Protein AF-A0A934MIV7-F1 (afdb_monomer_lite)

Radius of gyration: 16.04 Å; chains: 1; bounding box: 39×27×40 Å

Organism: NCBI:txid1964209

InterPro domains:
  IPR012337 Ribonuclease H-like superfamily [SSF53098] (15-92)
  IPR036397 Ribonuclease H superfamily [G3DSA:3.30.420.10] (8-99)

Sequence (103 aa):
MNDTTRQLVNTRPAYFLDFEASSLASNSWPVEIGIARVVDGAVVTESQLIKPHPSWEEAAWSSESAEVHGLSRSILDAEGLEASEVAKWFKERNIGLAISDAP

Secondary structure (DSSP, 8-state):
--HHHHHHHHHS-EEEEEEEES-SSTT--EEEEEEEEEETTEEEEEEEEBPPPTTS-GGG--HHHHHHHT--HHHHHHHPBPHHHHHHHHHHH-SSEEEES--

Foldseek 3Di:
DDPVVVVQCVQAPEKEKDFQWQAPDPLIDTQKIKIWTDDPNDIDIDMFGEADDPPRDPVSGDPVSCVVVVHDNVCSVVGHDHPVVVVVVVVVVHSHHYDYPPD

pLDDT: mean 91.6, std 11.23, range [56.09, 98.75]

Structure (mmCIF, N/CA/C/O backbone):
data_AF-A0A934MIV7-F1
#
_entry.id   AF-A0A934MIV7-F1
#
loop_
_atom_site.group_PDB
_atom_site.id
_atom_site.type_symbol
_atom_site.label_atom_id
_atom_site.label_alt_id
_atom_site.label_comp_id
_atom_site.label_asym_id
_atom_site.label_entity_id
_atom_site.label_seq_id
_atom_site.pdbx_PDB_ins_code
_atom_site.Cartn_x
_atom_site.Cartn_y
_atom_site.Cartn_z
_atom_site.occupancy
_atom_site.B_iso_or_equiv
_atom_site.auth_seq_id
_atom_site.auth_comp_id
_atom_site.auth_asym_id
_atom_site.auth_atom_id
_atom_site.pdbx_PDB_model_num
ATOM 1 N N . MET A 1 1 ? -19.098 18.165 20.132 1.00 56.09 1 MET A N 1
ATOM 2 C CA . MET A 1 1 ? -19.561 16.937 19.445 1.00 56.09 1 MET A CA 1
ATOM 3 C C . MET A 1 1 ? -20.618 16.292 20.316 1.00 56.09 1 MET A C 1
ATOM 5 O O . MET A 1 1 ? -20.404 16.243 21.520 1.00 56.09 1 MET A O 1
ATOM 9 N N . ASN A 1 2 ? -21.749 15.878 19.746 1.00 63.50 2 ASN A N 1
ATOM 10 C CA . ASN A 1 2 ? -22.783 15.162 20.496 1.00 63.50 2 ASN A CA 1
ATOM 11 C C . ASN A 1 2 ? -22.368 13.691 20.713 1.00 63.50 2 ASN A C 1
ATOM 13 O O . ASN A 1 2 ? -21.462 13.190 20.036 1.00 63.50 2 ASN A O 1
ATOM 17 N N . ASP A 1 3 ? -23.011 13.012 21.665 1.00 68.44 3 ASP A N 1
ATOM 18 C CA . ASP A 1 3 ? -22.680 11.623 22.018 1.00 68.44 3 ASP A CA 1
ATOM 19 C C . ASP A 1 3 ? -22.820 10.663 20.829 1.00 68.44 3 ASP A C 1
ATOM 21 O O . ASP A 1 3 ? -22.015 9.748 20.677 1.00 68.44 3 ASP A O 1
ATOM 25 N N . THR A 1 4 ? -23.750 10.931 19.909 1.00 65.00 4 THR A N 1
ATOM 26 C CA . THR A 1 4 ? -23.949 10.144 18.684 1.00 65.00 4 THR A CA 1
ATOM 27 C C . THR A 1 4 ? -22.747 10.211 17.735 1.00 65.00 4 THR A C 1
ATOM 29 O O . THR A 1 4 ? -22.336 9.185 17.195 1.00 65.00 4 THR A O 1
ATOM 32 N N . THR A 1 5 ? -22.129 11.386 17.549 1.00 61.44 5 THR A N 1
ATOM 33 C CA . THR A 1 5 ? -20.914 11.525 16.728 1.00 61.44 5 THR A CA 1
ATOM 34 C C . THR A 1 5 ? -19.729 10.796 17.358 1.00 61.44 5 THR A C 1
ATOM 36 O O . THR A 1 5 ? -19.007 10.100 16.650 1.00 61.44 5 THR A O 1
ATOM 39 N N . ARG A 1 6 ? -19.540 10.886 18.683 1.00 61.28 6 ARG A N 1
ATOM 40 C CA . ARG A 1 6 ? -18.482 10.123 19.375 1.00 61.28 6 ARG A CA 1
ATOM 41 C C . ARG A 1 6 ? -18.693 8.612 19.254 1.00 61.28 6 ARG A C 1
ATOM 43 O O . ARG A 1 6 ? -17.736 7.876 19.037 1.00 61.28 6 ARG A O 1
ATOM 50 N N . GLN A 1 7 ? -19.939 8.155 19.339 1.00 60.09 7 GLN A N 1
ATOM 51 C CA . GLN A 1 7 ? -20.283 6.740 19.224 1.00 60.09 7 GLN A CA 1
ATOM 52 C C . GLN A 1 7 ? -20.075 6.193 17.799 1.00 60.09 7 GLN A C 1
ATOM 54 O O . GLN A 1 7 ? -19.609 5.067 17.645 1.00 60.09 7 GLN A O 1
ATOM 59 N N . LEU A 1 8 ? -20.345 6.989 16.757 1.00 60.47 8 LEU A N 1
ATOM 60 C CA . LEU A 1 8 ? -20.037 6.633 15.363 1.00 60.47 8 LEU A CA 1
ATOM 61 C C . LEU A 1 8 ? -18.528 6.500 15.117 1.00 60.47 8 LEU A C 1
ATOM 63 O O . LEU A 1 8 ? -18.098 5.508 14.535 1.00 60.47 8 LEU A O 1
ATOM 67 N N . VAL A 1 9 ? -17.720 7.445 15.610 1.00 60.66 9 VAL A N 1
ATOM 68 C CA . VAL A 1 9 ? -16.250 7.390 15.478 1.00 60.66 9 VAL A CA 1
ATOM 69 C C . VAL A 1 9 ? -15.669 6.181 16.221 1.00 60.66 9 VAL A C 1
ATOM 71 O O . VAL A 1 9 ? -14.772 5.521 15.706 1.00 60.66 9 VAL A O 1
ATOM 74 N N . ASN A 1 10 ? -16.226 5.828 17.383 1.00 65.88 10 ASN A N 1
ATOM 75 C CA . ASN A 1 10 ? -15.777 4.664 18.153 1.00 65.88 10 ASN A CA 1
ATOM 76 C C . ASN A 1 10 ? -16.236 3.314 17.572 1.00 65.88 10 ASN A C 1
ATOM 78 O O . ASN A 1 10 ? -15.630 2.292 17.877 1.00 65.88 10 ASN A O 1
ATOM 82 N N . THR A 1 11 ? -17.298 3.278 16.759 1.00 71.81 11 THR A N 1
ATOM 83 C CA . THR A 1 11 ? -17.816 2.033 16.151 1.00 71.81 11 THR A CA 1
ATOM 84 C C . THR A 1 11 ? -17.344 1.818 14.715 1.00 71.81 11 THR A C 1
ATOM 86 O O . THR A 1 11 ? -17.382 0.689 14.231 1.00 71.81 11 THR A O 1
ATOM 89 N N . ARG A 1 12 ? -16.889 2.878 14.035 1.00 81.06 12 ARG A N 1
ATOM 90 C CA . ARG A 1 12 ? -16.282 2.844 12.698 1.00 81.06 12 ARG A CA 1
ATOM 91 C C . ARG A 1 12 ? -15.131 3.855 12.632 1.00 81.06 12 ARG A C 1
ATOM 93 O O . ARG A 1 12 ? -15.333 4.967 12.140 1.00 81.06 12 ARG A O 1
ATOM 100 N N . PRO A 1 13 ? -13.938 3.500 13.135 1.00 88.75 13 PRO A N 1
ATOM 101 C CA . PRO A 1 13 ? -12.791 4.398 13.093 1.00 88.75 13 PRO A CA 1
ATOM 102 C C . PRO A 1 13 ? -12.378 4.700 11.648 1.00 88.75 13 PRO A C 1
ATOM 104 O O . PRO A 1 13 ? -12.557 3.874 10.750 1.00 88.75 13 PRO A O 1
ATOM 107 N N . ALA A 1 14 ? -11.816 5.886 11.432 1.00 92.31 14 ALA A N 1
ATOM 108 C CA . ALA A 1 14 ? -11.187 6.232 10.166 1.00 92.31 14 ALA A CA 1
ATOM 109 C C . ALA A 1 14 ? -9.770 5.647 10.105 1.00 92.31 14 ALA A C 1
ATOM 111 O O . ALA A 1 14 ? -8.996 5.769 11.057 1.00 92.31 14 ALA A O 1
ATOM 112 N N . TYR A 1 15 ? -9.457 5.042 8.967 1.00 95.38 15 TYR A N 1
ATOM 113 C CA . TYR A 1 15 ? -8.126 4.632 8.555 1.00 95.38 15 TYR A CA 1
ATOM 114 C C . TYR A 1 15 ? -7.685 5.557 7.429 1.00 95.38 15 TYR A C 1
ATOM 116 O O . TYR A 1 15 ? -8.352 5.615 6.398 1.00 95.38 15 TYR A O 1
ATOM 124 N N . PHE A 1 16 ? -6.585 6.271 7.636 1.00 95.75 16 PHE A N 1
ATOM 125 C CA . PHE A 1 16 ? -5.944 7.083 6.606 1.00 95.75 16 PHE A CA 1
ATOM 126 C C . PHE A 1 16 ? -4.910 6.222 5.899 1.00 95.75 16 PHE A C 1
ATOM 128 O O . PHE A 1 16 ? -4.112 5.569 6.571 1.00 95.75 16 PHE A O 1
ATOM 135 N N . LEU A 1 17 ? -4.989 6.172 4.578 1.00 96.44 17 LEU A N 1
ATOM 136 C CA . LEU A 1 17 ? -4.142 5.367 3.715 1.00 96.44 17 LEU A CA 1
ATOM 137 C C . LEU A 1 17 ? -3.309 6.303 2.858 1.00 96.44 17 LEU A C 1
ATOM 139 O O . LEU A 1 17 ? -3.857 7.236 2.273 1.00 96.44 17 LEU A O 1
ATOM 143 N N . ASP A 1 18 ? -2.036 5.974 2.752 1.00 95.69 18 ASP A N 1
ATOM 144 C CA . ASP A 1 18 ? -1.081 6.599 1.850 1.00 95.69 18 ASP A CA 1
ATOM 145 C C . ASP A 1 18 ? -0.399 5.497 1.034 1.00 95.69 18 ASP A C 1
ATOM 147 O O . ASP A 1 18 ? -0.152 4.403 1.556 1.00 95.69 18 ASP A O 1
ATOM 151 N N . PHE A 1 19 ? -0.160 5.753 -0.247 1.00 95.62 19 PHE A N 1
ATOM 152 C CA . PHE A 1 19 ? 0.458 4.791 -1.152 1.00 95.62 19 PHE A CA 1
ATOM 153 C C . PHE A 1 19 ? 1.639 5.427 -1.853 1.00 95.62 19 PHE A C 1
ATOM 155 O O . PHE A 1 19 ? 1.485 6.401 -2.587 1.00 95.62 19 PHE A O 1
ATOM 162 N N . GLU A 1 20 ? 2.782 4.766 -1.741 1.00 96.56 20 GLU A N 1
ATOM 163 C CA . GLU A 1 20 ? 3.925 5.093 -2.574 1.00 96.56 20 GLU A CA 1
ATOM 164 C C . GLU A 1 20 ? 3.806 4.359 -3.910 1.00 96.56 20 GLU A C 1
ATOM 166 O O . GLU A 1 20 ? 3.341 3.212 -3.979 1.00 96.56 20 GLU A O 1
ATOM 171 N N . ALA A 1 21 ? 4.239 5.011 -4.987 1.00 96.56 21 ALA A N 1
ATOM 172 C CA . ALA A 1 21 ? 4.097 4.509 -6.349 1.00 96.56 21 ALA A CA 1
ATOM 173 C C . ALA A 1 21 ? 5.455 4.258 -7.013 1.00 96.56 21 ALA A C 1
ATOM 175 O O . ALA A 1 21 ? 6.454 4.917 -6.736 1.00 96.56 21 ALA A O 1
ATOM 176 N N . SER A 1 22 ? 5.479 3.329 -7.965 1.00 97.94 22 SER A N 1
ATOM 177 C CA . SER A 1 22 ? 6.676 3.001 -8.743 1.00 97.94 22 SER A CA 1
ATOM 178 C C . SER A 1 22 ? 7.175 4.166 -9.599 1.00 97.94 22 SER A C 1
ATOM 180 O O . SER A 1 22 ? 8.355 4.213 -9.943 1.00 97.94 22 SER A O 1
ATOM 182 N N . SER A 1 23 ? 6.278 5.078 -9.987 1.00 97.38 23 SER A N 1
ATOM 183 C CA . SER A 1 23 ? 6.566 6.306 -10.726 1.00 97.38 23 SER A CA 1
ATOM 184 C C . SER A 1 23 ? 5.371 7.269 -10.708 1.00 97.38 23 SER A C 1
ATOM 186 O O . SER A 1 23 ? 4.280 6.927 -10.255 1.00 97.38 23 SER A O 1
ATOM 188 N N . LEU A 1 24 ? 5.558 8.466 -11.275 1.00 95.06 24 LEU A N 1
ATOM 189 C CA . LEU A 1 24 ? 4.484 9.434 -11.545 1.00 95.06 24 LEU A CA 1
ATOM 190 C C . LEU A 1 24 ? 3.693 9.137 -12.837 1.00 95.06 24 LEU A C 1
ATOM 192 O O . LEU A 1 24 ? 2.818 9.916 -13.218 1.00 95.06 24 LEU A O 1
ATOM 196 N N . ALA A 1 25 ? 4.025 8.063 -13.561 1.00 94.19 25 ALA A N 1
ATOM 197 C CA . ALA A 1 25 ? 3.347 7.710 -14.803 1.00 94.19 25 ALA A CA 1
ATOM 198 C C . ALA A 1 25 ? 1.956 7.114 -14.532 1.00 94.19 25 ALA A C 1
ATOM 200 O O . ALA A 1 25 ? 1.700 6.543 -13.479 1.00 94.19 25 ALA A O 1
ATOM 201 N N . SER A 1 26 ? 1.050 7.194 -15.507 1.00 92.06 26 SER A N 1
ATOM 202 C CA . SER A 1 26 ? -0.314 6.661 -15.364 1.00 92.06 26 SER A CA 1
ATOM 203 C C . SER A 1 26 ? -0.390 5.132 -15.305 1.00 92.06 26 SER A C 1
ATOM 205 O O . SER A 1 26 ? -1.415 4.593 -14.899 1.00 92.06 26 SER A O 1
ATOM 207 N N . ASN A 1 27 ? 0.664 4.434 -15.732 1.00 94.44 27 ASN A N 1
ATOM 208 C CA . ASN A 1 27 ? 0.821 2.984 -15.615 1.00 94.44 27 ASN A CA 1
ATOM 209 C C . ASN A 1 27 ? 1.648 2.576 -14.380 1.00 94.44 27 ASN A C 1
ATOM 211 O O . ASN A 1 27 ? 2.113 1.436 -14.321 1.00 94.44 27 ASN A O 1
ATOM 215 N N . SER A 1 28 ? 1.865 3.489 -13.424 1.00 96.12 28 SER A N 1
ATOM 216 C CA . SER A 1 28 ? 2.547 3.167 -12.173 1.00 96.12 28 SER A CA 1
ATOM 217 C C . SER A 1 28 ? 1.752 2.167 -11.334 1.00 96.12 28 SER A C 1
ATOM 219 O O . SER A 1 28 ? 0.562 1.915 -11.546 1.00 96.12 28 SER A O 1
ATOM 221 N N . TRP A 1 29 ? 2.445 1.551 -10.388 1.00 97.12 29 TRP A N 1
ATOM 222 C CA . TRP A 1 29 ? 1.900 0.527 -9.508 1.00 97.12 29 TRP A CA 1
ATOM 223 C C . TRP A 1 29 ? 2.382 0.760 -8.071 1.00 97.12 29 TRP A C 1
ATOM 225 O O . TRP A 1 29 ? 3.422 1.393 -7.873 1.00 97.12 29 TRP A O 1
ATOM 235 N N . PRO A 1 30 ? 1.626 0.306 -7.056 1.00 97.06 30 PRO A N 1
ATOM 236 C CA . PRO A 1 30 ? 1.931 0.625 -5.667 1.00 97.06 30 PRO A CA 1
ATOM 237 C C . PRO A 1 30 ? 3.140 -0.176 -5.165 1.00 97.06 30 PRO A C 1
ATOM 239 O O . PRO A 1 30 ? 3.265 -1.366 -5.465 1.00 97.06 30 PRO A O 1
ATOM 242 N N . VAL A 1 31 ? 4.010 0.475 -4.390 1.00 97.94 31 VAL A N 1
ATOM 243 C CA . VAL A 1 31 ? 5.250 -0.111 -3.838 1.00 97.94 31 VAL A CA 1
ATOM 244 C C . VAL A 1 31 ? 5.219 -0.227 -2.315 1.00 97.94 31 VAL A C 1
ATOM 246 O O . VAL A 1 31 ? 5.884 -1.091 -1.750 1.00 97.94 31 VAL A O 1
ATOM 249 N N . GLU A 1 32 ? 4.410 0.594 -1.650 1.00 98.25 32 GLU A N 1
ATOM 250 C CA . GLU A 1 32 ? 4.154 0.554 -0.211 1.00 98.25 32 GLU A CA 1
ATOM 251 C C . GLU A 1 32 ? 2.724 1.038 0.064 1.00 98.25 32 GLU A C 1
ATOM 253 O O . GLU A 1 32 ? 2.183 1.857 -0.679 1.00 98.25 32 GLU A O 1
ATOM 258 N N . ILE A 1 33 ? 2.114 0.528 1.134 1.00 97.88 33 ILE A N 1
ATOM 259 C CA . ILE A 1 33 ? 0.944 1.142 1.767 1.00 97.88 33 ILE A CA 1
ATOM 260 C C . ILE A 1 33 ? 1.287 1.532 3.204 1.00 97.88 33 ILE A C 1
ATOM 262 O O . ILE A 1 33 ? 1.696 0.684 4.000 1.00 97.88 33 ILE A O 1
ATOM 266 N N . GLY A 1 34 ? 1.054 2.791 3.556 1.00 97.25 34 GLY A N 1
ATOM 267 C CA . GLY A 1 34 ? 1.014 3.277 4.931 1.00 97.25 34 GLY A CA 1
ATOM 268 C C . GLY A 1 34 ? -0.426 3.366 5.430 1.00 97.25 34 GLY A C 1
ATOM 269 O O . GLY A 1 34 ? -1.318 3.804 4.704 1.00 97.25 34 GLY A O 1
ATOM 270 N N . ILE A 1 35 ? -0.677 2.963 6.678 1.00 97.19 35 ILE A N 1
ATOM 271 C CA . ILE A 1 35 ? -1.966 3.175 7.346 1.00 97.19 35 ILE A CA 1
ATOM 272 C C . ILE A 1 35 ? -1.784 3.907 8.670 1.00 97.19 35 ILE A C 1
ATOM 274 O O . ILE A 1 35 ? -0.885 3.592 9.448 1.00 97.19 35 ILE A O 1
ATOM 278 N N . ALA A 1 36 ? -2.688 4.841 8.962 1.00 96.56 36 ALA A N 1
ATOM 279 C CA . ALA A 1 36 ? -2.757 5.543 10.238 1.00 96.56 36 ALA A CA 1
ATOM 280 C C . ALA A 1 36 ? -4.181 5.520 10.811 1.00 96.56 36 ALA A C 1
ATOM 282 O O . ALA A 1 36 ? -5.167 5.697 10.0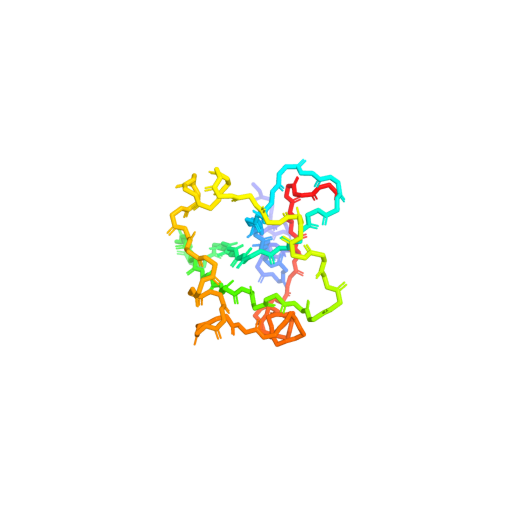92 1.00 96.56 36 ALA A O 1
ATOM 283 N N . ARG A 1 37 ? -4.297 5.334 12.129 1.00 94.31 37 ARG A N 1
ATOM 284 C CA . ARG A 1 37 ? -5.561 5.435 12.883 1.00 94.31 37 ARG A CA 1
ATOM 285 C C . ARG A 1 37 ? -5.334 6.069 14.252 1.00 94.31 37 ARG A C 1
ATOM 287 O O . ARG A 1 37 ? -4.2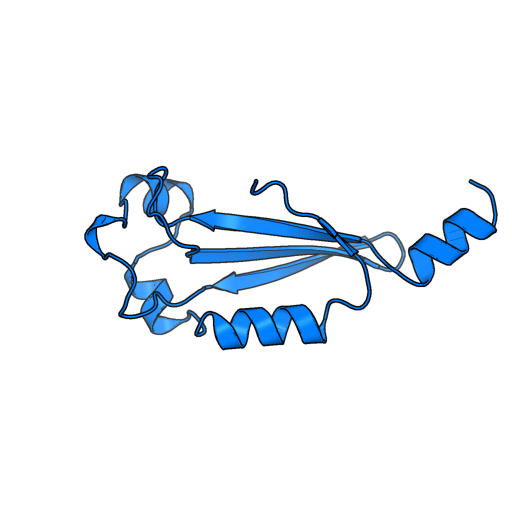25 6.024 14.777 1.00 94.31 37 ARG A O 1
ATOM 294 N N . VAL A 1 38 ? -6.393 6.599 14.861 1.00 91.88 38 VAL A N 1
ATOM 295 C CA . VAL A 1 38 ? -6.357 7.075 16.254 1.00 91.88 38 VAL A CA 1
ATOM 296 C C . VAL A 1 38 ? -6.904 5.991 17.180 1.00 91.88 38 VAL A C 1
ATOM 298 O O . VAL A 1 38 ? -8.038 5.550 17.008 1.00 91.88 38 VAL A O 1
ATOM 301 N N . VAL A 1 39 ? -6.113 5.583 18.172 1.00 88.31 39 VAL A N 1
ATOM 302 C CA . VAL A 1 39 ? -6.498 4.648 19.240 1.00 88.31 39 VAL A CA 1
ATOM 303 C C . VAL A 1 39 ? -6.193 5.317 20.574 1.00 88.31 39 VAL A C 1
ATOM 305 O O . VAL A 1 39 ? -5.070 5.759 20.795 1.00 88.31 39 VAL A O 1
ATOM 308 N N . ASP A 1 40 ? -7.201 5.456 21.437 1.00 88.69 40 ASP A N 1
ATOM 309 C CA . ASP A 1 40 ? -7.074 6.063 22.773 1.00 88.69 40 ASP A CA 1
ATOM 310 C C . ASP A 1 40 ? -6.375 7.438 22.788 1.00 88.69 40 ASP A C 1
ATOM 312 O O . ASP A 1 40 ? -5.637 7.789 23.706 1.00 88.69 40 ASP A O 1
ATOM 316 N N . GLY A 1 41 ? -6.619 8.244 21.748 1.00 87.88 41 GLY A N 1
ATOM 317 C CA . GLY A 1 41 ? -6.041 9.583 21.604 1.00 87.88 41 GLY A CA 1
ATOM 318 C C . GLY A 1 41 ? -4.607 9.618 21.065 1.00 87.88 41 GLY A C 1
ATOM 319 O O . GLY A 1 41 ? -4.061 10.709 20.917 1.00 87.88 41 GLY A O 1
ATOM 320 N N . ALA A 1 42 ? -4.016 8.469 20.730 1.00 92.25 42 ALA A N 1
ATOM 321 C CA . ALA A 1 42 ? -2.711 8.362 20.082 1.00 92.25 42 ALA A CA 1
ATOM 322 C C . ALA A 1 42 ? -2.846 7.922 18.617 1.00 92.25 42 ALA A C 1
ATOM 324 O O . ALA A 1 42 ? -3.736 7.146 18.269 1.00 92.25 42 ALA A O 1
ATOM 325 N N . VAL A 1 43 ? -1.947 8.404 17.756 1.00 94.88 43 VAL A N 1
ATOM 326 C CA . VAL A 1 43 ? -1.839 7.919 16.374 1.00 94.88 43 VAL A CA 1
ATOM 327 C C . VAL A 1 43 ? -1.038 6.621 16.373 1.00 94.88 43 VAL A C 1
ATOM 329 O O . VAL A 1 43 ? 0.065 6.570 16.912 1.00 94.88 43 VAL A O 1
ATOM 332 N N . VAL A 1 44 ? -1.597 5.583 15.760 1.00 95.12 44 VAL A N 1
ATOM 333 C CA . VAL A 1 44 ? -0.929 4.307 15.498 1.00 95.12 44 VAL A CA 1
ATOM 334 C C . VAL A 1 44 ? -0.751 4.176 13.995 1.00 95.12 44 VAL A C 1
ATOM 336 O O . VAL A 1 44 ? -1.732 4.308 13.256 1.00 95.12 44 VAL A O 1
ATOM 339 N N . THR A 1 45 ? 0.480 3.910 13.566 1.00 96.94 45 THR A N 1
ATOM 340 C CA . THR A 1 45 ? 0.838 3.703 12.162 1.00 96.94 45 THR A CA 1
ATOM 341 C C . THR A 1 45 ? 1.393 2.302 11.936 1.00 96.94 45 THR A C 1
ATOM 343 O O . THR A 1 45 ? 2.056 1.732 12.802 1.00 96.94 45 THR A O 1
ATOM 346 N N . GLU A 1 46 ? 1.104 1.740 10.769 1.00 97.50 46 GLU A N 1
ATOM 347 C CA . GLU A 1 46 ? 1.674 0.484 10.274 1.00 97.50 46 GLU A CA 1
ATOM 348 C C . GLU A 1 46 ? 1.903 0.647 8.760 1.00 97.50 46 GLU A C 1
ATOM 350 O O . GLU A 1 46 ? 1.173 1.405 8.121 1.00 97.50 46 GLU A O 1
ATOM 355 N N . SER A 1 47 ? 2.870 -0.054 8.169 1.00 97.94 47 SER A N 1
ATOM 356 C CA . SER A 1 47 ? 3.043 -0.083 6.711 1.00 97.94 47 SER A CA 1
ATOM 357 C C . SER A 1 47 ? 3.392 -1.479 6.205 1.00 97.94 47 SER A C 1
ATOM 359 O O . SER A 1 47 ? 3.723 -2.371 6.994 1.00 97.94 47 SER A O 1
ATOM 361 N N . GLN A 1 48 ? 3.243 -1.681 4.896 1.00 98.56 48 GLN A N 1
ATOM 362 C CA . GLN A 1 48 ? 3.696 -2.879 4.196 1.00 98.56 48 GLN A CA 1
ATOM 363 C C . GLN A 1 48 ? 4.260 -2.533 2.826 1.00 98.56 48 GLN A C 1
ATOM 365 O O . GLN A 1 48 ? 3.600 -1.852 2.039 1.00 98.56 48 GLN A O 1
ATOM 370 N N . LEU A 1 49 ? 5.422 -3.108 2.515 1.00 98.69 49 LEU A N 1
ATOM 371 C CA . LEU A 1 49 ? 5.963 -3.122 1.162 1.00 98.69 49 LEU A CA 1
ATOM 372 C C . LEU A 1 49 ? 5.145 -4.061 0.270 1.00 98.69 49 LEU A C 1
ATOM 374 O O . LEU A 1 49 ? 4.717 -5.143 0.689 1.00 98.69 49 LEU A O 1
ATOM 378 N N . ILE A 1 50 ? 4.955 -3.649 -0.979 1.00 98.69 50 ILE A N 1
ATOM 379 C CA . ILE A 1 50 ? 4.212 -4.390 -1.993 1.00 98.69 50 ILE A CA 1
ATOM 380 C C . ILE A 1 50 ? 5.208 -4.909 -3.020 1.00 98.69 50 ILE A C 1
ATOM 382 O O . ILE A 1 50 ? 5.908 -4.150 -3.693 1.00 98.69 50 ILE A O 1
ATOM 386 N N . LYS A 1 51 ? 5.256 -6.231 -3.148 1.00 98.62 51 LYS A N 1
ATOM 387 C CA . LYS A 1 51 ? 6.066 -6.892 -4.159 1.00 98.62 51 LYS A CA 1
ATOM 388 C C . LYS A 1 51 ? 5.4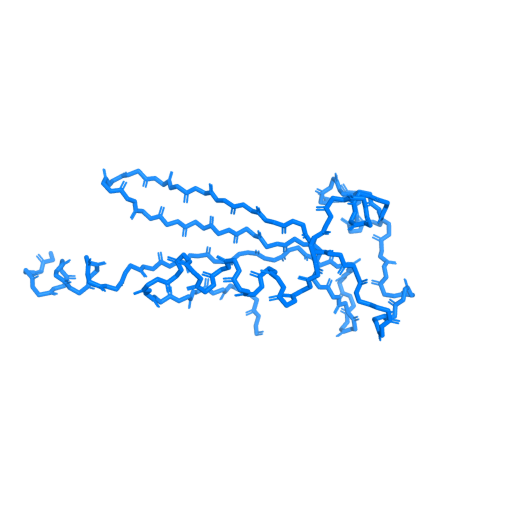42 -6.697 -5.544 1.00 98.62 51 LYS A C 1
ATOM 390 O O . LYS A 1 51 ? 4.227 -6.885 -5.684 1.00 98.62 51 LYS A O 1
ATOM 395 N N . PRO A 1 52 ? 6.233 -6.369 -6.582 1.00 97.88 52 PRO A N 1
ATOM 396 C CA . PRO A 1 52 ? 5.674 -6.095 -7.896 1.00 97.88 52 PRO A CA 1
ATOM 397 C C . PRO A 1 52 ? 5.104 -7.360 -8.524 1.00 97.88 52 PRO A C 1
ATOM 399 O O . PRO A 1 52 ? 5.781 -8.386 -8.628 1.00 97.88 52 PRO A O 1
ATOM 402 N N . HIS A 1 53 ? 3.847 -7.293 -8.958 1.00 97.62 53 HIS A N 1
ATOM 403 C CA . HIS A 1 53 ? 3.216 -8.418 -9.630 1.00 97.62 53 HIS A CA 1
ATOM 404 C C . HIS A 1 53 ? 3.862 -8.640 -11.012 1.00 97.62 53 HIS A C 1
ATOM 406 O O . HIS A 1 53 ? 4.093 -7.668 -11.731 1.00 97.62 53 HIS A O 1
ATOM 412 N N . PRO A 1 54 ? 4.072 -9.891 -11.471 1.00 96.25 54 PRO A N 1
ATOM 413 C CA . PRO A 1 54 ? 4.709 -10.166 -12.766 1.00 96.25 54 PRO A CA 1
ATOM 414 C C . PRO A 1 54 ? 4.005 -9.579 -14.001 1.00 96.25 54 PRO A C 1
ATOM 416 O O . PRO A 1 54 ? 4.591 -9.540 -15.079 1.00 96.25 54 PRO A O 1
ATOM 419 N N . SER A 1 55 ? 2.737 -9.174 -13.877 1.00 96.75 55 SER A N 1
ATOM 420 C CA . SER A 1 55 ? 1.986 -8.521 -14.957 1.00 96.75 55 SER A CA 1
ATOM 421 C C . SER A 1 55 ? 2.128 -6.998 -14.978 1.00 96.75 55 SER A C 1
ATOM 423 O O . SER A 1 55 ? 1.538 -6.364 -15.850 1.00 96.75 55 SER A O 1
ATOM 425 N N . TRP A 1 56 ? 2.796 -6.398 -13.992 1.00 96.88 56 TRP A N 1
ATOM 426 C CA . TRP A 1 56 ? 3.054 -4.963 -13.968 1.00 96.88 56 TRP A CA 1
ATOM 427 C C . TRP A 1 56 ? 4.273 -4.643 -14.827 1.00 96.88 56 TRP A C 1
ATOM 429 O O . TRP A 1 56 ? 5.238 -5.404 -14.886 1.00 96.88 56 TRP A O 1
ATOM 439 N N . GLU A 1 57 ? 4.210 -3.523 -15.538 1.00 96.50 57 GLU A N 1
ATOM 440 C CA . GLU A 1 57 ? 5.273 -3.134 -16.453 1.00 96.50 57 GLU A CA 1
ATOM 441 C C . GLU A 1 57 ? 6.488 -2.651 -15.657 1.00 96.50 57 GLU A C 1
ATOM 443 O O . GLU A 1 57 ? 6.447 -1.606 -15.009 1.00 96.50 57 GLU A O 1
ATOM 448 N N . GLU A 1 58 ? 7.603 -3.379 -15.742 1.00 96.19 58 GLU A N 1
ATOM 449 C CA . GLU A 1 58 ? 8.865 -2.965 -15.108 1.00 96.19 58 GLU A CA 1
ATOM 450 C C . GLU A 1 58 ? 9.364 -1.622 -15.676 1.00 96.19 58 GLU A C 1
ATOM 452 O O . GLU A 1 58 ? 10.003 -0.844 -14.979 1.00 96.19 58 GLU A O 1
ATOM 457 N N . ALA A 1 59 ? 8.997 -1.289 -16.921 1.00 96.50 59 ALA A N 1
ATOM 458 C CA . ALA A 1 59 ? 9.272 0.019 -17.519 1.00 96.50 59 ALA A CA 1
ATOM 459 C C . ALA A 1 59 ? 8.573 1.192 -16.797 1.00 96.50 59 ALA A C 1
ATOM 461 O O . ALA A 1 59 ? 8.957 2.339 -17.010 1.00 96.50 59 ALA A O 1
ATOM 462 N N . ALA A 1 60 ? 7.568 0.922 -15.953 1.00 97.31 60 ALA A N 1
ATOM 463 C CA . ALA A 1 60 ? 6.908 1.917 -15.108 1.00 97.31 60 ALA A CA 1
ATOM 464 C C . ALA A 1 60 ? 7.620 2.136 -13.757 1.00 97.31 60 ALA A C 1
ATOM 466 O O . ALA A 1 60 ? 7.125 2.905 -12.926 1.00 97.31 60 ALA A O 1
ATOM 467 N N . TRP A 1 61 ? 8.755 1.469 -13.515 1.00 97.75 61 TRP A N 1
ATOM 468 C CA . TRP A 1 61 ? 9.642 1.757 -12.391 1.00 97.75 61 TRP A CA 1
ATOM 469 C C . TRP A 1 61 ? 10.496 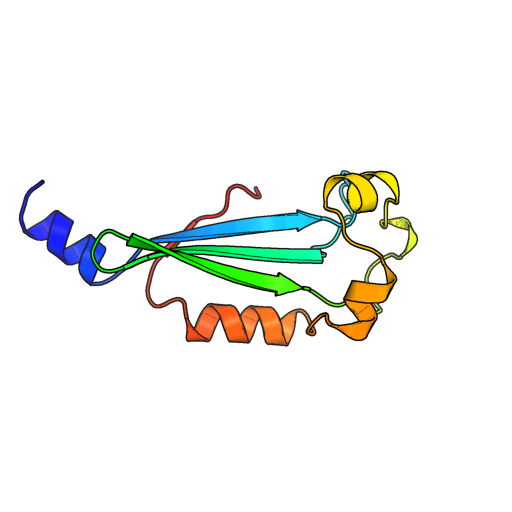2.998 -12.671 1.00 97.75 61 TRP A C 1
ATOM 471 O O . TRP A 1 61 ? 11.182 3.082 -13.691 1.00 97.75 61 TRP A O 1
ATOM 481 N N . SER A 1 62 ? 10.501 3.945 -11.736 1.00 98.31 62 SER A N 1
ATOM 482 C CA . SER A 1 62 ? 11.326 5.149 -11.774 1.00 98.31 62 SER A CA 1
ATOM 483 C C . SER A 1 62 ? 12.359 5.116 -10.656 1.00 98.31 62 SER A C 1
ATOM 485 O O . SER A 1 62 ? 12.014 5.106 -9.476 1.00 98.31 62 SER A O 1
ATOM 487 N N . SER A 1 63 ? 13.644 5.172 -11.014 1.00 97.31 63 SER A N 1
ATOM 488 C CA . SER A 1 63 ? 14.719 5.325 -10.028 1.00 97.31 63 SER A CA 1
ATOM 489 C C . SER A 1 63 ? 14.647 6.656 -9.275 1.00 97.31 63 SER A C 1
ATOM 491 O O . SER A 1 63 ? 15.094 6.723 -8.139 1.00 97.31 63 SER A O 1
ATOM 493 N N . GLU A 1 64 ? 14.077 7.697 -9.889 1.00 98.00 64 GLU A N 1
ATOM 494 C CA . GLU A 1 64 ? 13.863 8.995 -9.240 1.00 98.00 64 GLU A CA 1
ATOM 495 C C . GLU A 1 64 ? 12.785 8.891 -8.154 1.00 98.00 64 GLU A C 1
ATOM 497 O O . GLU A 1 64 ? 13.001 9.334 -7.031 1.00 98.00 64 GLU A O 1
ATOM 502 N N . SER A 1 65 ? 11.657 8.231 -8.444 1.00 97.38 65 SER A N 1
ATOM 503 C CA . SER A 1 65 ? 10.625 7.973 -7.428 1.00 97.38 65 SER A CA 1
ATOM 504 C C . SER A 1 65 ? 11.172 7.082 -6.314 1.00 97.38 65 SER A C 1
ATOM 506 O O . SER A 1 65 ? 11.020 7.393 -5.140 1.00 97.38 65 SER A O 1
ATOM 508 N N . ALA A 1 66 ? 11.905 6.029 -6.671 1.00 97.31 66 ALA A N 1
ATOM 509 C CA . ALA A 1 66 ? 12.584 5.156 -5.719 1.00 97.31 66 ALA A CA 1
ATOM 510 C C . ALA A 1 66 ? 13.518 5.921 -4.759 1.00 97.31 66 ALA A C 1
ATOM 512 O O . ALA A 1 66 ? 13.514 5.665 -3.556 1.00 97.31 66 ALA A O 1
ATOM 513 N N . GLU A 1 67 ? 14.287 6.888 -5.272 1.00 97.62 67 GLU A N 1
ATOM 514 C CA . GLU A 1 67 ? 15.151 7.757 -4.466 1.00 97.62 67 GLU A CA 1
ATOM 515 C C . GLU A 1 67 ? 14.343 8.666 -3.530 1.00 97.62 67 GLU A C 1
ATOM 517 O O . GLU A 1 67 ? 14.678 8.765 -2.351 1.00 97.62 67 GLU A O 1
ATOM 522 N N . VAL A 1 68 ? 13.255 9.271 -4.023 1.00 97.06 68 VAL A N 1
ATOM 523 C CA . VAL A 1 68 ? 12.350 10.107 -3.213 1.00 97.06 68 VAL A CA 1
ATOM 524 C C . VAL A 1 68 ? 11.748 9.316 -2.048 1.00 97.06 68 VAL A C 1
ATOM 526 O O . VAL A 1 68 ? 11.723 9.820 -0.926 1.00 97.06 68 VAL A O 1
ATOM 529 N N . HIS A 1 69 ? 11.313 8.079 -2.293 1.00 94.00 69 HIS A N 1
ATOM 530 C CA . HIS A 1 69 ? 10.711 7.214 -1.272 1.00 94.00 69 HIS A CA 1
ATOM 531 C C . HIS A 1 69 ? 11.752 6.493 -0.396 1.00 94.00 69 HIS A C 1
ATOM 533 O O . HIS A 1 69 ? 11.405 5.896 0.619 1.00 94.00 69 HIS A O 1
ATOM 539 N N . GLY A 1 70 ? 13.037 6.513 -0.770 1.00 96.25 70 GLY A N 1
ATOM 540 C CA . GLY A 1 70 ? 14.086 5.765 -0.069 1.00 96.25 70 GLY A CA 1
ATOM 541 C C . GLY A 1 70 ? 13.965 4.241 -0.211 1.00 96.25 70 GLY A C 1
ATOM 542 O O . GLY A 1 70 ? 14.471 3.502 0.635 1.00 96.25 70 GLY A O 1
ATOM 543 N N . LEU A 1 71 ? 13.314 3.760 -1.275 1.00 96.19 71 LEU A N 1
ATOM 544 C CA . LEU A 1 71 ? 13.068 2.341 -1.536 1.00 96.19 71 LEU A CA 1
ATOM 545 C C . LEU A 1 71 ? 13.905 1.858 -2.718 1.00 96.19 71 LEU A C 1
ATOM 547 O O . LEU A 1 71 ? 13.944 2.483 -3.770 1.00 96.19 71 LEU A O 1
ATOM 551 N N . SER A 1 72 ? 14.551 0.700 -2.587 1.00 96.56 72 SER A N 1
ATOM 552 C CA . SER A 1 72 ? 15.234 0.064 -3.722 1.00 96.56 72 SER A CA 1
ATOM 553 C C . SER A 1 72 ? 14.312 -0.936 -4.413 1.00 96.56 72 SER A C 1
ATOM 555 O O . SER A 1 72 ? 13.548 -1.631 -3.753 1.00 96.56 72 SER A O 1
ATOM 557 N N . ARG A 1 73 ? 14.429 -1.115 -5.732 1.00 96.88 73 ARG A N 1
ATOM 558 C CA . ARG A 1 73 ? 13.627 -2.123 -6.452 1.00 96.88 73 ARG A CA 1
ATOM 559 C C . ARG A 1 73 ? 13.774 -3.533 -5.861 1.00 96.88 73 ARG A C 1
ATOM 561 O O . ARG A 1 73 ? 12.807 -4.290 -5.826 1.00 96.88 73 ARG A O 1
ATOM 568 N N . SER A 1 74 ? 14.972 -3.865 -5.379 1.00 97.62 74 SER A N 1
ATOM 569 C CA . SER A 1 74 ? 15.288 -5.163 -4.780 1.00 97.62 74 SER A CA 1
ATOM 570 C C . SER A 1 74 ? 14.658 -5.383 -3.404 1.00 97.62 74 SER A C 1
ATOM 572 O O . SER A 1 74 ? 14.387 -6.532 -3.067 1.00 97.62 74 SER A O 1
ATOM 574 N N . ILE A 1 75 ? 14.411 -4.328 -2.611 1.00 97.94 75 ILE A N 1
ATOM 575 C CA . ILE A 1 75 ? 13.768 -4.497 -1.294 1.00 97.94 75 ILE A CA 1
ATOM 576 C C . ILE A 1 75 ? 12.320 -4.961 -1.452 1.00 97.94 75 ILE A C 1
ATOM 57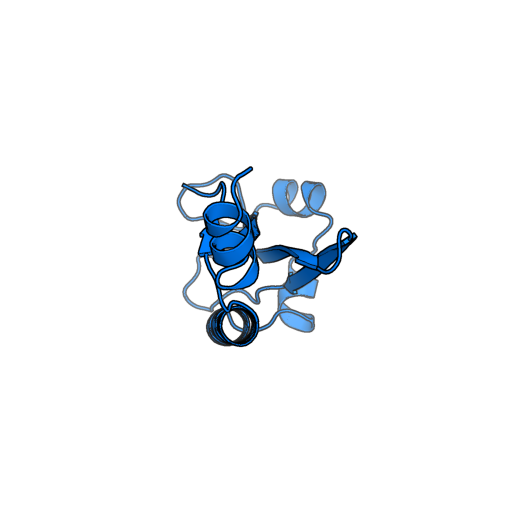8 O O . ILE A 1 75 ? 11.847 -5.774 -0.668 1.00 97.94 75 ILE A O 1
ATOM 582 N N . LEU A 1 76 ? 11.648 -4.536 -2.526 1.00 98.06 76 LEU A N 1
ATOM 583 C CA . LEU A 1 76 ? 10.281 -4.959 -2.819 1.00 98.06 76 LEU A CA 1
ATOM 584 C C . LEU A 1 76 ? 10.198 -6.456 -3.146 1.00 98.06 76 LEU A C 1
ATOM 586 O O . LEU A 1 76 ? 9.231 -7.106 -2.771 1.00 98.06 76 LEU A O 1
ATOM 590 N N . ASP A 1 77 ? 11.216 -7.027 -3.796 1.00 97.19 77 ASP A N 1
ATOM 591 C CA . ASP A 1 77 ? 11.260 -8.473 -4.054 1.00 97.19 77 ASP A CA 1
ATOM 592 C C . ASP A 1 77 ? 11.636 -9.280 -2.806 1.00 97.19 77 ASP A C 1
ATOM 594 O O . ASP A 1 77 ? 11.177 -10.413 -2.646 1.00 97.19 77 A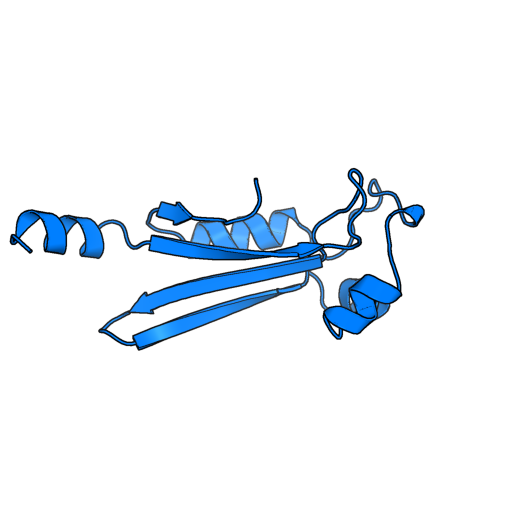SP A O 1
ATOM 598 N N . ALA A 1 78 ? 12.503 -8.722 -1.956 1.00 98.06 78 ALA A N 1
ATOM 599 C CA . ALA A 1 78 ? 13.038 -9.404 -0.782 1.00 98.06 78 ALA A CA 1
ATOM 600 C C . ALA A 1 78 ? 12.082 -9.369 0.420 1.00 98.06 78 ALA A C 1
ATOM 602 O O . ALA A 1 78 ? 11.998 -10.346 1.163 1.00 98.06 78 ALA A O 1
ATOM 603 N N . GLU A 1 79 ? 11.386 -8.250 0.612 1.00 98.25 79 GLU A N 1
ATOM 604 C CA . GLU A 1 79 ? 10.603 -7.952 1.816 1.00 98.25 79 GLU A CA 1
ATOM 605 C C . GLU A 1 79 ? 9.133 -7.637 1.511 1.00 98.25 79 GLU A C 1
ATOM 607 O O . GLU A 1 79 ? 8.296 -7.679 2.414 1.00 98.25 79 GLU A O 1
ATOM 612 N N . GLY A 1 80 ? 8.799 -7.343 0.252 1.00 98.38 80 GLY A N 1
ATOM 613 C CA . GLY A 1 80 ? 7.431 -7.058 -0.153 1.00 98.38 80 GLY A CA 1
ATOM 614 C C . GLY A 1 80 ? 6.529 -8.286 -0.092 1.00 98.38 80 GLY A C 1
ATOM 615 O O . GLY A 1 80 ? 6.925 -9.411 -0.403 1.00 98.38 80 GLY A O 1
ATOM 616 N N . LEU A 1 81 ? 5.273 -8.043 0.269 1.00 98.75 81 LEU A N 1
ATOM 617 C CA . LEU A 1 81 ? 4.207 -9.035 0.199 1.00 98.75 81 LEU A CA 1
ATOM 618 C C . LEU A 1 81 ? 3.481 -8.938 -1.141 1.00 98.75 81 LEU A C 1
ATOM 620 O O . LEU A 1 81 ? 3.406 -7.866 -1.745 1.00 98.75 81 LEU A O 1
ATOM 624 N N . GLU A 1 82 ? 2.886 -10.041 -1.595 1.00 98.50 82 GLU A N 1
ATOM 625 C CA . GLU A 1 82 ? 2.034 -9.992 -2.782 1.00 98.50 82 GLU A CA 1
ATOM 626 C C . GLU A 1 82 ? 0.852 -9.040 -2.524 1.00 98.50 82 GLU A C 1
ATOM 628 O O . GLU A 1 82 ? 0.289 -9.001 -1.424 1.00 98.50 82 GLU A O 1
ATOM 633 N N . ALA A 1 83 ? 0.415 -8.287 -3.537 1.00 98.12 83 ALA A N 1
ATOM 634 C CA . ALA A 1 83 ? -0.639 -7.278 -3.369 1.00 98.12 83 ALA A CA 1
ATOM 635 C C . ALA A 1 83 ? -1.931 -7.847 -2.738 1.00 98.12 83 ALA A C 1
ATOM 637 O O . ALA A 1 83 ? -2.611 -7.178 -1.957 1.00 98.12 83 ALA A O 1
ATOM 638 N N . SER A 1 84 ? -2.259 -9.115 -3.016 1.00 98.06 84 SER A N 1
ATOM 639 C CA . SER A 1 84 ? -3.386 -9.814 -2.387 1.00 98.06 84 SER A CA 1
ATOM 640 C C . SER A 1 84 ? -3.211 -10.037 -0.882 1.00 98.06 84 SER A C 1
ATOM 642 O O . SER A 1 84 ? -4.192 -10.004 -0.135 1.00 98.06 84 SER A O 1
ATOM 644 N N . GLU A 1 85 ? -1.981 -10.275 -0.431 1.00 98.62 85 GLU A N 1
ATOM 645 C CA . GLU A 1 85 ? -1.645 -10.458 0.980 1.00 98.62 85 GLU A CA 1
ATOM 646 C C . GLU A 1 85 ? -1.681 -9.125 1.718 1.00 98.62 85 GLU A C 1
ATOM 648 O O . GLU A 1 85 ? -2.261 -9.057 2.799 1.00 98.62 85 GLU A O 1
ATOM 653 N N . VAL A 1 86 ? -1.187 -8.048 1.101 1.00 98.44 86 VAL A N 1
ATOM 654 C CA . VAL A 1 86 ? -1.315 -6.683 1.636 1.00 98.44 86 VAL A CA 1
ATOM 655 C C . VAL A 1 86 ? -2.785 -6.274 1.753 1.00 98.44 86 VAL A C 1
ATOM 657 O O . VAL A 1 86 ? -3.231 -5.809 2.803 1.00 98.44 86 VAL A O 1
ATOM 660 N N . ALA A 1 87 ? -3.595 -6.539 0.724 1.00 97.25 87 ALA A N 1
ATOM 661 C CA . ALA A 1 87 ? -5.033 -6.283 0.779 1.00 97.25 87 ALA A CA 1
ATOM 662 C C . ALA A 1 87 ? -5.723 -7.089 1.894 1.00 97.25 87 ALA A C 1
ATOM 664 O O . ALA A 1 87 ? -6.645 -6.595 2.549 1.00 97.25 87 ALA A O 1
ATOM 665 N N . LYS A 1 88 ? -5.303 -8.338 2.131 1.00 98.19 88 LYS A N 1
ATOM 666 C CA . LYS A 1 88 ? -5.792 -9.152 3.252 1.00 98.19 88 LYS A CA 1
ATOM 667 C C . LYS A 1 88 ? -5.350 -8.571 4.600 1.00 98.19 88 LYS A C 1
ATOM 669 O O . LYS A 1 88 ? -6.206 -8.374 5.459 1.00 98.19 88 LYS A O 1
ATOM 674 N N . TRP A 1 89 ? -4.070 -8.237 4.748 1.00 97.75 89 TRP A N 1
ATOM 675 C CA . TRP A 1 89 ? -3.481 -7.610 5.933 1.00 97.75 89 TRP A CA 1
ATOM 676 C C . TRP A 1 89 ? -4.227 -6.335 6.342 1.00 97.75 89 TRP A C 1
ATOM 678 O O . TRP A 1 89 ? -4.532 -6.159 7.527 1.00 97.75 89 TRP A O 1
ATOM 688 N N . PHE A 1 90 ? -4.582 -5.490 5.368 1.00 97.00 90 PHE A N 1
ATOM 689 C CA . PHE A 1 90 ? -5.361 -4.280 5.611 1.00 97.00 90 PHE A CA 1
ATOM 690 C C . PHE A 1 90 ? -6.799 -4.604 6.028 1.00 97.00 90 PHE A C 1
ATOM 692 O O . PHE A 1 90 ? -7.279 -4.076 7.029 1.00 97.00 90 PHE A O 1
ATOM 699 N N . LYS A 1 91 ? -7.487 -5.511 5.318 1.00 95.62 91 LYS A N 1
ATOM 700 C CA . LYS A 1 91 ? -8.867 -5.917 5.654 1.00 95.62 91 LYS A CA 1
ATOM 701 C C . LYS A 1 91 ? -8.996 -6.515 7.055 1.00 95.62 91 LYS A C 1
ATOM 703 O O . LYS A 1 91 ? -10.007 -6.295 7.707 1.00 95.62 91 LYS A O 1
ATOM 708 N N . GLU A 1 92 ? -7.997 -7.260 7.521 1.00 95.69 92 GLU A N 1
ATOM 709 C CA . GLU A 1 92 ? -7.990 -7.842 8.871 1.00 95.69 92 GLU A CA 1
ATOM 710 C C . GLU A 1 92 ? -7.859 -6.782 9.978 1.00 95.69 92 GLU A C 1
ATOM 712 O O . GLU A 1 92 ? -8.279 -7.018 11.109 1.00 95.69 92 GLU A O 1
ATOM 717 N N . ARG A 1 93 ? -7.311 -5.604 9.657 1.00 92.62 93 ARG A N 1
ATOM 718 C CA . ARG A 1 93 ? -7.168 -4.467 10.580 1.00 92.62 93 ARG A CA 1
ATOM 719 C C . ARG A 1 93 ? -8.325 -3.483 10.468 1.00 92.62 93 ARG A C 1
ATOM 721 O O . ARG A 1 93 ? -8.774 -2.935 11.474 1.00 92.62 93 ARG A O 1
ATOM 728 N N . ASN A 1 94 ? -8.795 -3.231 9.252 1.00 92.12 94 ASN A N 1
ATOM 729 C CA . ASN A 1 94 ? -9.793 -2.214 8.976 1.00 92.12 94 ASN A CA 1
ATOM 730 C C . ASN A 1 94 ? -11.204 -2.676 9.369 1.00 92.12 94 ASN A C 1
ATOM 732 O O . ASN A 1 94 ? -11.886 -3.377 8.625 1.00 92.12 94 ASN A O 1
ATOM 736 N N . ILE A 1 95 ? -11.663 -2.209 10.528 1.00 89.56 95 ILE A N 1
ATOM 737 C CA . ILE A 1 95 ? -13.034 -2.393 11.029 1.00 89.56 95 ILE A CA 1
ATOM 738 C C . ILE A 1 95 ? -13.943 -1.181 10.751 1.00 89.56 95 ILE A C 1
ATOM 740 O O . ILE A 1 95 ? -15.032 -1.077 11.315 1.00 89.56 95 ILE A O 1
ATOM 744 N N . GLY A 1 96 ? -13.485 -0.223 9.943 1.00 90.81 96 GLY A N 1
ATOM 745 C CA . GLY A 1 96 ? -14.121 1.078 9.790 1.00 90.81 96 GLY A CA 1
ATOM 746 C C . GLY A 1 96 ? -14.065 1.619 8.365 1.00 90.81 96 GLY A C 1
ATOM 747 O O . GLY A 1 96 ? -14.333 0.904 7.400 1.00 90.81 96 GLY A O 1
ATOM 748 N N . LEU A 1 97 ? -13.806 2.919 8.244 1.00 91.69 97 LEU A N 1
ATOM 749 C CA . LEU A 1 97 ? -13.800 3.635 6.969 1.00 91.69 97 LEU A CA 1
ATOM 750 C C . LEU A 1 97 ? -12.362 3.842 6.500 1.00 91.69 97 LEU A C 1
ATOM 752 O O . LEU A 1 97 ? -11.558 4.398 7.240 1.00 91.69 97 LEU A O 1
ATOM 756 N N . ALA A 1 98 ? -12.059 3.425 5.272 1.00 93.81 98 ALA A N 1
ATOM 757 C CA . ALA A 1 98 ? -10.790 3.730 4.618 1.00 93.81 98 ALA A CA 1
ATOM 758 C C . ALA A 1 98 ? -10.895 5.070 3.883 1.00 93.81 98 ALA A C 1
ATOM 760 O O . ALA A 1 98 ? -11.864 5.302 3.158 1.00 93.81 98 ALA A O 1
ATOM 761 N N . ILE A 1 99 ? -9.902 5.930 4.073 1.00 93.94 99 ILE A N 1
ATOM 762 C CA . ILE A 1 99 ? -9.771 7.233 3.429 1.00 93.94 99 ILE A CA 1
ATOM 763 C C . ILE A 1 99 ? -8.382 7.261 2.804 1.00 93.94 99 ILE A C 1
ATOM 765 O O . ILE A 1 99 ? -7.400 7.117 3.524 1.00 93.94 99 ILE A O 1
ATOM 769 N N . SER A 1 100 ? -8.306 7.436 1.491 1.00 91.00 100 SER A N 1
ATOM 770 C CA . SER A 1 100 ? -7.049 7.623 0.768 1.00 91.00 100 SER A CA 1
ATOM 771 C C . SER A 1 100 ? -7.099 8.950 0.023 1.00 91.00 100 SER A C 1
ATOM 773 O O . SER A 1 100 ? -8.183 9.404 -0.353 1.00 91.00 100 SER A O 1
ATOM 775 N N . ASP A 1 101 ? -5.946 9.586 -0.130 1.00 81.38 101 ASP A N 1
ATOM 776 C CA . ASP A 1 101 ? -5.744 10.755 -0.984 1.00 81.38 101 ASP A CA 1
ATOM 777 C C . ASP A 1 101 ? -5.373 10.378 -2.429 1.00 81.38 101 ASP A C 1
ATOM 779 O O . ASP A 1 101 ? -5.419 11.237 -3.312 1.00 81.38 101 ASP A O 1
ATOM 783 N N . ALA A 1 102 ? -5.086 9.096 -2.683 1.00 71.75 102 ALA A N 1
ATOM 784 C CA . ALA A 1 102 ? -4.994 8.544 -4.024 1.00 71.75 102 ALA A CA 1
ATOM 785 C C . ALA A 1 102 ? -6.384 8.601 -4.711 1.00 71.75 102 ALA A C 1
ATOM 787 O O . ALA A 1 102 ? -7.371 8.154 -4.113 1.00 71.75 102 ALA A O 1
ATOM 788 N N . PRO A 1 103 ? -6.482 9.185 -5.923 1.00 60.19 103 PRO A N 1
ATOM 789 C CA . PRO A 1 103 ? -7.746 9.457 -6.615 1.00 60.19 103 PRO A CA 1
ATOM 790 C C . PRO A 1 103 ? -8.499 8.215 -7.116 1.00 60.19 103 PRO A C 1
ATOM 792 O O . PRO A 1 103 ? -7.865 7.162 -7.351 1.00 60.19 103 PRO A O 1
#